Protein AF-A0A923QKZ8-F1 (afdb_monomer_lite)

pLDDT: mean 84.09, std 16.38, range [42.81, 97.44]

Radius of gyration: 23.27 Å; chains: 1; bounding box: 50×67×59 Å

Sequence (165 aa):
MSDTPQAAQARRAEMTAVEFSQQMDEVTMPLLKREVAQKFDAMLNNVVRRHLGEGQAALSALASGSFVLNDLTVVLRLNEDTDAIELYADMGLPDPSADQAEIFSALLQMNLHNTHPGIVFGRNEASKRLVAFLKGHIFMMDDEGDFCLACLNKLTGTVHRIRNW

Secondary structure (DSSP, 8-state):
----THHHHHTTS---HHHHHHHIIIIIHHHHHHHHHHHHHHHHHHHHHHHH-SSHHHHHHHHHSEEEETTEEEEEEEETTTTEEEEEEEEEPPPSSTTHHHHHHHHHHHHHTTSSTT-EEEE-TTT--EEEEEEEEGGGS-TT-HHHHHHHHHHHHHHHHHHT-

Structure (mmCIF, N/CA/C/O backbone):
data_AF-A0A923QKZ8-F1
#
_entry.id   AF-A0A923QKZ8-F1
#
loop_
_atom_site.group_PDB
_atom_site.id
_atom_site.type_symbol
_atom_site.label_atom_id
_atom_site.label_alt_id
_atom_site.label_comp_id
_atom_site.label_asym_id
_atom_site.label_entity_id
_atom_site.label_seq_id
_atom_site.pdbx_PDB_ins_code
_atom_site.Cartn_x
_atom_site.Cartn_y
_atom_site.Cartn_z
_atom_site.occupancy
_atom_site.B_iso_or_equiv
_atom_site.auth_seq_id
_atom_site.auth_comp_id
_atom_site.auth_asym_id
_atom_site.auth_atom_id
_atom_site.pdbx_PDB_model_num
ATOM 1 N N . MET A 1 1 ? -28.240 51.456 41.133 1.00 45.50 1 MET A N 1
ATOM 2 C CA . MET A 1 1 ? -27.533 51.642 39.853 1.00 45.50 1 MET A CA 1
ATOM 3 C C . MET A 1 1 ? -27.327 50.262 39.279 1.00 45.50 1 MET A C 1
ATOM 5 O O . MET A 1 1 ? -26.641 49.451 39.876 1.00 45.50 1 MET A O 1
ATOM 9 N N . SER A 1 2 ? -28.119 49.973 38.261 1.00 45.22 2 SER A N 1
ATOM 10 C CA . SER A 1 2 ? -28.323 48.681 37.621 1.00 45.22 2 SER A CA 1
ATOM 11 C C . SER A 1 2 ? -27.212 48.411 36.612 1.00 45.22 2 SER A C 1
ATOM 13 O O . SER A 1 2 ? -27.087 49.163 35.647 1.00 45.22 2 SER A O 1
ATOM 15 N N . ASP A 1 3 ? -26.444 47.345 36.833 1.00 45.03 3 ASP A N 1
ATOM 16 C CA . ASP A 1 3 ? -25.542 46.781 35.830 1.00 45.03 3 ASP A CA 1
ATOM 17 C C . ASP A 1 3 ? -26.373 46.182 34.692 1.00 45.03 3 ASP A C 1
ATOM 19 O O . ASP A 1 3 ? -27.15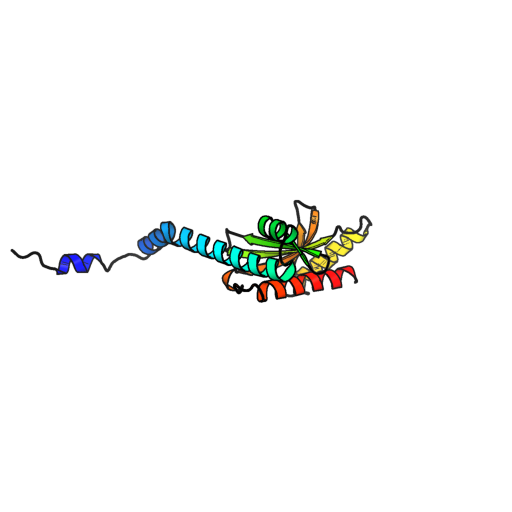1 45.242 34.866 1.00 45.03 3 ASP A O 1
ATOM 23 N N . THR A 1 4 ? -26.262 46.793 33.518 1.00 46.28 4 THR A N 1
ATOM 24 C CA . THR A 1 4 ? -27.018 46.433 32.321 1.00 46.28 4 THR A CA 1
ATOM 25 C C . THR A 1 4 ? -26.528 45.079 31.768 1.00 46.28 4 THR A C 1
ATOM 27 O O . THR A 1 4 ? -25.325 44.927 31.542 1.00 46.28 4 THR A O 1
ATOM 30 N N . PRO A 1 5 ? -27.417 44.122 31.419 1.00 50.69 5 PRO A N 1
ATOM 31 C CA . PRO A 1 5 ? -27.061 42.830 30.797 1.00 50.69 5 PRO A CA 1
ATOM 32 C C . PRO A 1 5 ? -26.306 42.931 29.455 1.00 50.69 5 PRO A C 1
ATOM 34 O O . PRO A 1 5 ? -25.820 41.938 28.917 1.00 50.69 5 PRO A O 1
ATOM 37 N N . GLN A 1 6 ? -26.200 44.139 28.903 1.00 49.69 6 GLN A N 1
ATOM 38 C CA . GLN A 1 6 ? -25.657 44.433 27.582 1.00 49.69 6 GLN A CA 1
ATOM 39 C C . GLN A 1 6 ? -24.122 44.325 27.515 1.00 49.69 6 GLN A C 1
ATOM 41 O O . GLN A 1 6 ? -23.576 43.992 26.466 1.00 49.69 6 GLN A O 1
ATOM 46 N N . ALA A 1 7 ? -23.417 44.516 28.638 1.00 47.12 7 ALA A N 1
ATOM 47 C CA . ALA A 1 7 ? -21.954 44.404 28.686 1.00 47.12 7 ALA A CA 1
ATOM 48 C C . ALA A 1 7 ? -21.458 42.943 28.649 1.00 47.12 7 ALA A C 1
ATOM 50 O O . ALA A 1 7 ? -20.355 42.673 28.174 1.00 47.12 7 ALA A O 1
ATOM 51 N N . ALA A 1 8 ? -22.285 41.989 29.096 1.00 45.44 8 ALA A N 1
ATOM 52 C CA . ALA A 1 8 ? -21.968 40.560 29.053 1.00 45.44 8 ALA A CA 1
ATOM 53 C C . ALA A 1 8 ? -22.242 39.932 27.672 1.00 45.44 8 ALA A C 1
ATOM 55 O O . ALA A 1 8 ? -21.588 38.962 27.296 1.00 45.44 8 ALA A O 1
ATOM 56 N N . GLN A 1 9 ? -23.169 40.500 26.891 1.00 46.62 9 GLN A N 1
ATOM 57 C CA . GLN A 1 9 ? -23.482 40.043 25.531 1.00 46.62 9 GLN A CA 1
ATOM 58 C C . GLN A 1 9 ? -22.512 40.594 24.472 1.00 46.62 9 GLN A C 1
ATOM 60 O O . GLN A 1 9 ? -22.250 39.914 23.484 1.00 46.62 9 GLN A O 1
ATOM 65 N N . ALA A 1 10 ? -21.922 41.772 24.700 1.00 42.81 10 ALA A N 1
ATOM 66 C CA . ALA A 1 10 ? -20.990 42.404 23.762 1.00 42.81 10 ALA A CA 1
ATOM 67 C C . ALA A 1 10 ? -19.591 41.754 23.727 1.00 42.81 10 ALA A C 1
ATOM 69 O O . ALA A 1 10 ? -18.928 41.791 22.699 1.00 42.81 10 ALA A O 1
ATOM 70 N N . ARG A 1 11 ? -19.152 41.083 24.803 1.00 48.56 11 ARG A N 1
ATOM 71 C CA . ARG A 1 11 ? -17.865 40.352 24.821 1.00 48.56 11 ARG A CA 1
ATOM 72 C C . ARG A 1 11 ? -17.888 39.015 24.071 1.00 48.56 11 ARG A C 1
ATOM 74 O O . ARG A 1 11 ? -16.881 38.320 24.041 1.00 48.56 11 ARG A O 1
ATOM 81 N N . ARG A 1 12 ? -19.031 38.626 23.499 1.00 48.66 12 ARG A N 1
ATOM 82 C CA . ARG A 1 12 ? -19.233 37.316 22.858 1.00 48.66 12 ARG A CA 1
ATOM 83 C C . ARG A 1 12 ? -19.116 37.343 21.329 1.00 48.66 12 ARG A C 1
ATOM 85 O O . ARG A 1 12 ? -19.299 36.297 20.720 1.00 48.66 12 ARG A O 1
ATOM 92 N N . ALA A 1 13 ? -18.852 38.503 20.719 1.00 54.19 13 ALA A N 1
ATOM 93 C CA . ALA A 1 13 ? -19.006 38.699 19.273 1.00 54.19 13 ALA A CA 1
ATOM 94 C C . ALA A 1 13 ? -17.749 39.162 18.510 1.00 54.19 13 ALA A C 1
ATOM 96 O O . ALA A 1 13 ? -17.836 39.365 17.305 1.00 54.19 13 ALA A O 1
ATOM 97 N N . GLU A 1 14 ? -16.586 39.282 19.149 1.00 52.44 14 GLU A N 1
ATOM 98 C CA . GLU A 1 14 ? -15.339 39.643 18.456 1.00 52.44 14 GLU A CA 1
ATOM 99 C C . GLU A 1 14 ? -14.241 38.650 18.820 1.00 52.44 14 GLU A C 1
ATOM 101 O O . GLU A 1 14 ? -13.326 38.947 19.575 1.00 52.44 14 GLU A O 1
ATOM 106 N N . MET A 1 15 ? -14.375 37.432 18.302 1.00 54.81 15 MET A N 1
ATOM 107 C CA . MET A 1 15 ? -13.235 36.536 18.173 1.00 54.81 15 MET A CA 1
ATOM 108 C C . MET A 1 15 ? -12.604 36.849 16.821 1.00 54.81 15 MET A C 1
ATOM 110 O O . MET A 1 15 ? -13.230 36.667 15.773 1.00 54.81 15 MET A O 1
ATOM 114 N N . THR A 1 16 ? -11.402 37.408 16.838 1.00 63.19 16 THR A N 1
ATOM 115 C CA . THR A 1 16 ? -10.682 37.737 15.606 1.00 63.19 16 THR A CA 1
ATOM 116 C C . THR A 1 16 ? -10.273 36.452 14.878 1.00 63.19 16 THR A C 1
ATOM 118 O O . THR A 1 16 ? -10.088 35.404 15.495 1.00 63.19 16 THR A O 1
ATOM 121 N N . ALA A 1 17 ? -10.102 36.498 13.552 1.00 58.09 17 ALA A N 1
ATOM 122 C CA . ALA A 1 17 ? -9.674 35.329 12.767 1.00 58.09 17 ALA A CA 1
ATOM 123 C C . ALA A 1 17 ? -8.341 34.721 13.261 1.00 58.09 17 ALA A C 1
ATOM 125 O O . ALA A 1 17 ? -8.094 33.533 13.075 1.00 58.09 17 ALA A O 1
ATOM 126 N N . VAL A 1 18 ? -7.508 35.529 13.927 1.00 56.91 18 VAL A N 1
ATOM 127 C CA . VAL A 1 18 ? -6.246 35.110 14.551 1.00 56.91 18 VAL A CA 1
ATOM 128 C C . VAL A 1 18 ? -6.498 34.296 15.824 1.00 56.91 18 VAL A C 1
ATOM 130 O O . VAL A 1 18 ? -5.887 33.248 15.995 1.00 56.91 18 VAL A O 1
ATOM 133 N N . GLU A 1 19 ? -7.435 34.714 16.676 1.00 58.09 19 GLU A N 1
ATOM 134 C CA . GLU A 1 19 ? -7.829 33.964 17.879 1.00 58.09 19 GLU A CA 1
ATOM 135 C C . GLU A 1 19 ? -8.579 32.673 17.524 1.00 58.09 19 GLU A C 1
ATOM 137 O O . GLU A 1 19 ? -8.368 31.646 18.165 1.00 58.09 19 GLU A O 1
ATOM 142 N N . PHE A 1 20 ? -9.391 32.692 16.460 1.00 55.72 20 PHE A N 1
ATOM 143 C CA . PHE A 1 20 ? -10.038 31.487 15.934 1.00 55.72 20 PHE A CA 1
ATOM 144 C C . PHE A 1 20 ? -9.017 30.480 15.386 1.00 55.72 20 PHE A C 1
ATOM 146 O O . PHE A 1 20 ? -9.120 29.291 15.676 1.00 55.72 20 PHE A O 1
ATOM 153 N N . SER A 1 21 ? -7.997 30.951 14.657 1.00 56.47 21 SER A N 1
ATOM 154 C CA . SER A 1 21 ? -6.882 30.109 14.199 1.00 56.47 21 SER A CA 1
ATOM 155 C C . SER A 1 21 ? -6.106 29.519 15.381 1.00 56.47 21 SER A C 1
ATOM 157 O O . SER A 1 21 ? -5.892 28.315 15.425 1.00 56.47 21 SER A O 1
ATOM 159 N N . GLN A 1 22 ? -5.768 30.332 16.388 1.00 57.59 22 GLN A N 1
ATOM 160 C CA . GLN A 1 22 ? -5.010 29.884 17.564 1.00 57.59 22 GLN A CA 1
ATOM 161 C C . GLN A 1 22 ? -5.788 28.894 18.451 1.00 57.59 22 GLN A C 1
ATOM 163 O O . GLN A 1 22 ? -5.203 27.944 18.965 1.00 57.59 22 GLN A O 1
ATOM 168 N N . GLN A 1 23 ? -7.109 29.055 18.603 1.00 54.28 23 GLN A N 1
ATOM 169 C CA . GLN A 1 23 ? -7.948 28.082 19.318 1.00 54.28 23 GLN A CA 1
ATOM 170 C C . GLN A 1 23 ? -8.211 26.799 18.518 1.00 54.28 23 GLN A C 1
ATOM 172 O O . GLN A 1 23 ? -8.357 25.726 19.114 1.00 54.28 23 GLN A O 1
ATOM 177 N N . MET A 1 24 ? -8.258 26.873 17.183 1.00 55.69 24 MET A N 1
ATOM 178 C CA . MET A 1 24 ? -8.273 25.670 16.347 1.00 55.69 24 MET A CA 1
ATOM 179 C C . MET A 1 24 ? -6.956 24.888 16.468 1.00 55.69 24 MET A C 1
ATOM 181 O O . MET A 1 24 ? -6.987 23.657 16.529 1.00 55.69 24 MET A O 1
ATOM 185 N N . ASP A 1 25 ? -5.824 25.579 16.596 1.00 59.06 25 ASP A N 1
ATOM 186 C CA . ASP A 1 25 ? -4.500 24.953 16.596 1.00 59.06 25 ASP A CA 1
ATOM 187 C C . ASP A 1 25 ? -4.198 24.114 17.855 1.00 59.06 25 ASP A C 1
ATOM 189 O O . ASP A 1 25 ? -3.581 23.057 17.737 1.00 59.06 25 ASP A O 1
ATOM 193 N N . GLU A 1 26 ? -4.665 24.498 19.052 1.00 59.72 26 GLU A N 1
ATOM 194 C CA . GLU A 1 26 ? -4.289 23.781 20.291 1.00 59.72 26 GLU A CA 1
ATOM 195 C C . GLU A 1 26 ? -5.201 22.599 20.665 1.00 59.72 26 GLU A C 1
ATOM 197 O O . GLU A 1 26 ? -4.741 21.636 21.278 1.00 59.72 26 GLU A O 1
ATOM 202 N N . VAL A 1 27 ? -6.489 22.637 20.303 1.00 61.62 27 VAL A N 1
ATOM 203 C CA . VAL A 1 27 ? -7.470 21.603 20.709 1.00 61.62 27 VAL A CA 1
ATOM 204 C C . VAL A 1 27 ? -8.077 20.872 19.514 1.00 61.62 27 VAL A C 1
ATOM 206 O O . VAL A 1 27 ? -8.317 19.666 19.588 1.00 61.62 27 VAL A O 1
ATOM 209 N N . THR A 1 28 ? -8.293 21.560 18.392 1.00 68.94 28 THR A N 1
ATOM 210 C CA . THR A 1 28 ? -8.978 20.964 17.231 1.00 68.94 28 THR A CA 1
ATOM 211 C C . THR A 1 28 ? -8.033 20.082 16.420 1.00 68.94 28 THR A C 1
ATOM 213 O O . THR A 1 28 ? -8.435 19.006 15.982 1.00 68.94 28 THR A O 1
ATOM 216 N N . MET A 1 29 ? -6.762 20.470 16.281 1.00 71.75 29 MET A N 1
ATOM 217 C CA . MET A 1 29 ? -5.758 19.659 15.582 1.00 71.75 29 MET A CA 1
ATOM 218 C C . MET A 1 29 ? -5.511 18.286 16.237 1.00 71.75 29 MET A C 1
ATOM 220 O O . MET A 1 29 ? -5.573 17.281 15.524 1.00 71.75 29 MET A O 1
ATOM 224 N N . PRO A 1 30 ? -5.323 18.168 17.569 1.00 76.50 30 PRO A N 1
ATOM 225 C CA . PRO A 1 30 ? -5.209 16.860 18.220 1.00 76.50 30 PRO A CA 1
ATOM 226 C C . PRO A 1 30 ? -6.459 15.984 18.075 1.00 76.50 30 PRO A C 1
ATOM 228 O O . PRO A 1 30 ? -6.348 14.768 17.911 1.00 76.50 30 PRO A O 1
ATOM 231 N N . LEU A 1 31 ? -7.652 16.588 18.126 1.00 75.12 31 LEU A N 1
ATOM 232 C CA . LEU A 1 31 ? -8.916 15.872 17.939 1.00 75.12 31 LEU A CA 1
ATOM 233 C C . LEU A 1 31 ? -9.047 15.329 16.513 1.00 75.12 31 LEU A C 1
ATOM 235 O O . LEU A 1 31 ? -9.337 14.148 16.343 1.00 75.12 31 LEU A O 1
ATOM 239 N N . LEU A 1 32 ? -8.740 16.148 15.507 1.00 82.19 32 LEU A N 1
ATOM 240 C CA . LEU A 1 32 ? -8.781 15.740 14.106 1.00 82.19 32 LEU A CA 1
ATOM 241 C C . LEU A 1 32 ? -7.783 14.609 13.814 1.00 82.19 32 LEU A C 1
ATOM 243 O O . LEU A 1 32 ? -8.134 13.627 13.165 1.00 82.19 32 LEU A O 1
ATOM 247 N N . LYS A 1 33 ? -6.555 14.693 14.341 1.00 87.38 33 LYS A N 1
ATOM 248 C CA . LYS A 1 33 ? -5.556 13.621 14.182 1.00 87.38 33 LYS A CA 1
ATOM 249 C C . LYS A 1 33 ? -6.011 12.311 14.817 1.00 87.38 33 LYS A C 1
ATOM 251 O O . LYS A 1 33 ? -5.798 11.241 14.249 1.00 87.38 33 LYS A O 1
ATOM 256 N N . ARG A 1 34 ? -6.697 12.386 15.961 1.00 88.00 34 ARG A N 1
ATOM 257 C CA . ARG A 1 34 ? -7.296 11.211 16.599 1.00 88.00 34 ARG A CA 1
ATOM 258 C C . ARG A 1 34 ? -8.401 10.596 15.740 1.00 88.00 34 ARG A C 1
ATOM 260 O O . ARG A 1 34 ? -8.440 9.376 15.622 1.00 88.00 34 ARG A O 1
ATOM 267 N N . GLU A 1 35 ? -9.266 11.407 15.138 1.00 90.19 35 GLU A N 1
ATOM 268 C CA . GLU A 1 35 ? -10.314 10.925 14.227 1.00 90.19 35 GLU A CA 1
ATOM 269 C C . GLU A 1 35 ? -9.720 10.256 12.981 1.00 90.19 35 GLU A C 1
ATOM 271 O O . GLU A 1 35 ? -10.166 9.180 12.584 1.00 90.19 35 GLU A O 1
ATOM 276 N N . VAL A 1 36 ? -8.669 10.844 12.403 1.00 92.62 36 VAL A N 1
ATOM 277 C CA . VAL A 1 36 ? -7.945 10.273 11.259 1.00 92.62 36 VAL A CA 1
ATOM 278 C C . VAL A 1 36 ? -7.341 8.909 11.605 1.00 92.62 36 VAL A C 1
ATOM 280 O O . VAL A 1 36 ? -7.539 7.949 10.857 1.00 92.62 36 VAL A O 1
ATOM 283 N N . ALA A 1 37 ? -6.660 8.799 12.749 1.00 93.12 37 ALA A N 1
ATOM 284 C CA . ALA A 1 37 ? -6.094 7.535 13.214 1.00 93.12 37 ALA A CA 1
ATOM 285 C C . ALA A 1 37 ? -7.183 6.480 13.467 1.00 93.12 37 ALA A C 1
ATOM 287 O O . ALA A 1 37 ? -7.075 5.357 12.986 1.00 93.12 37 ALA A O 1
ATOM 288 N N . GLN A 1 38 ? -8.280 6.853 14.134 1.00 94.31 38 GLN A N 1
ATOM 289 C CA . GLN A 1 38 ? -9.407 5.949 14.391 1.00 94.31 38 GLN A CA 1
ATOM 290 C C . GLN A 1 38 ? -10.056 5.444 13.103 1.00 94.31 38 GLN A C 1
ATOM 292 O O . GLN A 1 38 ? -10.384 4.262 12.997 1.00 94.31 38 GLN A O 1
ATOM 297 N N . LYS A 1 39 ? -10.223 6.326 12.115 1.00 94.69 39 LYS A N 1
ATOM 298 C CA . LYS A 1 39 ? -10.754 5.960 10.803 1.00 94.69 39 LYS A CA 1
ATOM 299 C C . LYS A 1 39 ? -9.820 4.996 10.075 1.00 94.69 39 LYS A C 1
ATOM 301 O O . LYS A 1 39 ? -10.285 4.008 9.510 1.00 94.69 39 LYS A O 1
ATOM 306 N N . PHE A 1 40 ? -8.511 5.252 10.113 1.00 96.44 40 PHE A N 1
ATOM 307 C CA . PHE A 1 40 ? -7.522 4.342 9.541 1.00 96.44 40 PHE A CA 1
ATOM 308 C C . PHE A 1 40 ? -7.548 2.973 10.227 1.00 96.44 40 PHE A C 1
ATOM 310 O O . PHE A 1 40 ? -7.602 1.963 9.531 1.00 96.44 40 PHE A O 1
ATOM 317 N N . ASP A 1 41 ? -7.574 2.931 11.559 1.00 95.94 41 ASP A N 1
ATOM 318 C CA . ASP A 1 41 ? -7.604 1.685 12.329 1.00 95.94 41 ASP A CA 1
ATOM 319 C C . ASP A 1 41 ? -8.864 0.864 12.034 1.00 95.94 41 ASP A C 1
ATOM 321 O O . ASP A 1 41 ? -8.778 -0.351 11.845 1.00 95.94 41 ASP A O 1
ATOM 325 N N . ALA A 1 42 ? -10.029 1.516 11.954 1.00 95.69 42 ALA A N 1
ATOM 326 C CA . ALA A 1 42 ? -11.291 0.866 11.608 1.00 95.69 42 ALA A CA 1
ATOM 327 C C . ALA A 1 42 ? -11.247 0.271 10.193 1.00 95.69 42 ALA A C 1
ATOM 329 O O . ALA A 1 42 ? -11.519 -0.918 10.008 1.00 95.69 42 ALA A O 1
ATOM 330 N N . MET A 1 43 ? -10.817 1.067 9.211 1.00 97.12 43 MET A N 1
ATOM 331 C CA . MET A 1 43 ? -10.667 0.620 7.828 1.00 97.12 43 MET A CA 1
ATOM 332 C C . MET A 1 43 ? -9.657 -0.532 7.720 1.00 97.12 43 MET A C 1
ATOM 334 O O . MET A 1 43 ? -9.955 -1.558 7.110 1.00 97.12 43 MET A O 1
ATOM 338 N N . LEU A 1 44 ? -8.475 -0.406 8.331 1.00 97.44 44 LEU A N 1
ATOM 339 C CA . LEU A 1 44 ? -7.453 -1.455 8.333 1.00 97.44 44 LEU A CA 1
ATOM 340 C C . LEU A 1 44 ? -7.995 -2.741 8.963 1.00 97.44 44 LEU A C 1
ATOM 342 O O . LEU A 1 44 ? -7.757 -3.826 8.428 1.00 97.44 44 LEU A O 1
ATOM 346 N N . ASN A 1 45 ? -8.751 -2.627 10.059 1.00 97.00 45 ASN A N 1
ATOM 347 C CA . ASN A 1 45 ? -9.397 -3.767 10.694 1.00 97.00 45 ASN A CA 1
ATOM 348 C C . ASN A 1 45 ? -10.314 -4.505 9.723 1.00 97.00 45 ASN A C 1
ATOM 350 O O . ASN A 1 45 ? -10.146 -5.708 9.526 1.00 97.00 45 ASN A O 1
ATOM 354 N N . ASN A 1 46 ? -11.213 -3.778 9.067 1.00 96.62 46 ASN A N 1
ATOM 355 C CA . ASN A 1 46 ? -12.182 -4.356 8.146 1.00 96.62 46 ASN A CA 1
ATOM 356 C C . ASN A 1 46 ? -11.508 -4.991 6.922 1.00 96.62 46 ASN A C 1
ATOM 358 O O . ASN A 1 46 ? -11.808 -6.138 6.585 1.00 96.62 46 ASN A O 1
ATOM 362 N N . VAL A 1 47 ? -10.521 -4.316 6.323 1.00 97.00 47 VAL A N 1
ATOM 363 C CA . VAL A 1 47 ? -9.715 -4.855 5.213 1.00 97.00 47 VAL A CA 1
ATOM 364 C C . VAL A 1 47 ? -9.041 -6.170 5.611 1.00 97.00 47 VAL A C 1
ATOM 366 O O . VAL A 1 47 ? -9.173 -7.181 4.916 1.00 97.00 47 VAL A O 1
ATOM 369 N N . VAL A 1 48 ? -8.334 -6.176 6.745 1.00 97.44 48 VAL A N 1
ATOM 370 C CA . VAL A 1 48 ? -7.582 -7.345 7.216 1.00 97.44 48 VAL A CA 1
ATOM 371 C C . VAL A 1 48 ? -8.516 -8.494 7.572 1.00 97.44 48 VAL A C 1
ATOM 373 O O . VAL A 1 48 ? -8.270 -9.625 7.158 1.00 97.44 48 VAL A O 1
ATOM 376 N N . ARG A 1 49 ? -9.599 -8.231 8.310 1.00 95.62 49 ARG A N 1
ATOM 377 C CA . ARG A 1 49 ? -10.562 -9.262 8.721 1.00 95.62 49 ARG A CA 1
ATOM 378 C C . ARG A 1 49 ? -11.280 -9.876 7.532 1.00 95.62 49 ARG A C 1
ATOM 380 O O . ARG A 1 49 ? -11.483 -11.084 7.506 1.00 95.62 49 ARG A O 1
ATOM 387 N N . ARG A 1 50 ? -11.627 -9.074 6.528 1.00 94.81 50 ARG A N 1
ATOM 388 C CA . ARG A 1 50 ? -12.295 -9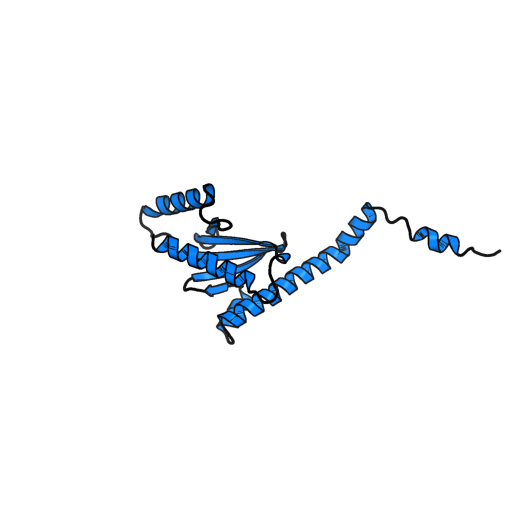.565 5.322 1.00 94.81 50 ARG A CA 1
ATOM 389 C C . ARG A 1 50 ? -11.389 -10.440 4.464 1.00 94.81 50 ARG A C 1
ATOM 391 O O . ARG A 1 50 ? -11.869 -11.402 3.874 1.00 94.81 50 ARG A O 1
ATOM 398 N N . HIS A 1 51 ? -10.099 -10.114 4.399 1.00 94.75 51 HIS A N 1
ATOM 399 C CA . HIS A 1 51 ? -9.137 -10.844 3.572 1.00 94.75 51 HIS A CA 1
ATOM 400 C C . HIS A 1 51 ? -8.527 -12.065 4.274 1.00 94.75 51 HIS A C 1
ATOM 402 O O . HIS A 1 51 ? -8.408 -13.130 3.677 1.00 94.75 51 HIS A O 1
ATOM 408 N N . LEU A 1 52 ? -8.145 -11.926 5.545 1.00 95.50 52 LEU A N 1
ATOM 409 C CA . LEU A 1 52 ? -7.436 -12.963 6.304 1.00 95.50 52 LEU A CA 1
ATOM 410 C C . LEU A 1 52 ? -8.322 -13.719 7.302 1.00 95.50 52 LEU A C 1
ATOM 412 O O . LEU A 1 52 ? -7.899 -14.753 7.817 1.00 95.50 52 LEU A O 1
ATOM 416 N N . GLY A 1 53 ? -9.522 -13.221 7.606 1.00 94.69 53 GLY A N 1
ATOM 417 C CA . GLY A 1 53 ? -10.382 -13.783 8.643 1.00 94.69 53 GLY A CA 1
ATOM 418 C C . GLY A 1 53 ? -9.851 -13.516 10.053 1.00 94.69 53 GLY A C 1
ATOM 419 O O . GLY A 1 53 ? -9.480 -12.394 10.411 1.00 94.69 53 GLY A O 1
ATOM 420 N N . GLU A 1 54 ? -9.842 -14.556 10.884 1.00 93.94 54 GLU A N 1
ATOM 421 C CA . GLU A 1 54 ? -9.335 -14.503 12.256 1.00 93.94 54 GLU A CA 1
ATOM 422 C C . GLU A 1 54 ? -8.006 -15.253 12.417 1.00 93.94 54 GLU A C 1
ATOM 424 O O . GLU A 1 54 ? -7.636 -16.099 11.606 1.00 93.94 54 GLU A O 1
ATOM 429 N N . GLY A 1 55 ? -7.295 -14.963 13.509 1.00 95.69 55 GLY A N 1
ATOM 430 C CA . GLY A 1 55 ? -6.089 -15.687 13.908 1.00 95.69 55 GLY A CA 1
ATOM 431 C C . GLY A 1 55 ? -4.798 -14.890 13.741 1.00 95.69 55 GLY A C 1
ATOM 432 O O . GLY A 1 55 ? -4.798 -13.669 13.577 1.00 95.69 55 GLY A O 1
ATOM 433 N N . GLN A 1 56 ? -3.670 -15.597 13.825 1.00 96.12 56 GLN A N 1
ATOM 434 C CA . GLN A 1 56 ? -2.358 -14.968 13.978 1.00 96.12 56 GLN A CA 1
ATOM 435 C C . GLN A 1 56 ? -1.956 -14.102 12.779 1.00 96.12 56 GLN A C 1
ATOM 437 O O . GLN A 1 56 ? -1.377 -13.038 12.973 1.00 96.12 56 GLN A O 1
ATOM 442 N N . ALA A 1 57 ? -2.296 -14.518 11.555 1.00 95.19 57 ALA A N 1
ATOM 443 C CA . ALA A 1 57 ? -2.007 -13.741 10.351 1.00 95.19 57 ALA A CA 1
ATOM 444 C C . ALA A 1 57 ? -2.724 -12.380 10.369 1.00 95.19 57 ALA A C 1
ATOM 446 O O . ALA A 1 57 ? -2.098 -11.358 10.098 1.00 95.19 57 ALA A O 1
ATOM 447 N N . ALA A 1 58 ? -4.001 -12.355 10.768 1.00 96.94 58 ALA A N 1
ATOM 448 C CA . ALA A 1 58 ? -4.757 -11.119 10.933 1.00 96.94 58 ALA A CA 1
ATOM 449 C C . ALA A 1 58 ? -4.155 -10.236 12.037 1.00 96.94 58 ALA A C 1
ATOM 451 O O . ALA A 1 58 ? -3.952 -9.048 11.823 1.00 96.94 58 ALA A O 1
ATOM 452 N N . LEU A 1 59 ? -3.786 -10.806 13.190 1.00 97.31 59 LEU A N 1
ATOM 453 C CA . LEU A 1 59 ? -3.151 -10.049 14.278 1.00 97.31 59 LEU A CA 1
ATOM 454 C C . LEU A 1 59 ? -1.819 -9.417 13.851 1.00 97.31 59 LEU A C 1
ATOM 456 O O . LEU A 1 59 ? -1.576 -8.241 14.116 1.00 97.31 59 LEU A O 1
ATOM 460 N N . SER A 1 60 ? -0.971 -10.176 13.155 1.00 97.00 60 SER A N 1
ATOM 461 C CA . SER A 1 60 ? 0.288 -9.667 12.608 1.00 97.00 60 SER A CA 1
ATOM 462 C C . SER A 1 60 ? 0.061 -8.578 11.556 1.00 97.00 60 SER A C 1
ATOM 464 O O . SER A 1 60 ? 0.805 -7.595 11.532 1.00 97.00 60 SER A O 1
ATOM 466 N N . ALA A 1 61 ? -0.974 -8.710 10.725 1.00 97.06 61 ALA A N 1
ATOM 467 C CA . ALA A 1 61 ? -1.326 -7.708 9.727 1.00 97.06 61 ALA A CA 1
ATOM 468 C C . ALA A 1 61 ? -1.839 -6.408 10.357 1.00 97.06 61 ALA A C 1
ATOM 470 O O . ALA A 1 61 ? -1.401 -5.336 9.957 1.00 97.06 61 ALA A O 1
ATOM 471 N N . LEU A 1 62 ? -2.686 -6.486 11.388 1.00 97.38 62 LEU A N 1
ATOM 472 C CA . LEU A 1 62 ? -3.148 -5.306 12.131 1.00 97.38 62 LEU A CA 1
ATOM 473 C C . LEU A 1 62 ? -1.994 -4.578 12.827 1.00 97.38 62 LEU A C 1
ATOM 475 O O . LEU A 1 62 ? -1.969 -3.355 12.851 1.00 97.38 62 LEU A O 1
ATOM 479 N N . ALA A 1 63 ? -1.023 -5.321 13.363 1.00 96.12 63 ALA A N 1
ATOM 480 C CA . ALA A 1 63 ? 0.122 -4.732 14.053 1.00 96.12 63 ALA A CA 1
ATOM 481 C C . ALA A 1 63 ? 1.137 -4.071 13.104 1.00 96.12 63 ALA A C 1
ATOM 483 O O . ALA A 1 63 ? 1.843 -3.151 13.507 1.00 96.12 63 ALA A O 1
ATOM 484 N N . SER A 1 64 ? 1.255 -4.561 11.868 1.00 94.88 64 SER A N 1
ATOM 485 C CA . SER A 1 64 ? 2.288 -4.116 10.918 1.00 94.88 64 SER A CA 1
ATOM 486 C C . SER A 1 64 ? 1.757 -3.309 9.733 1.00 94.88 64 SER A C 1
ATOM 488 O O . SER A 1 64 ? 2.552 -2.733 8.993 1.00 94.88 64 SER A O 1
ATOM 490 N N . GLY A 1 65 ? 0.443 -3.317 9.502 1.00 96.31 65 GLY A N 1
ATOM 491 C CA . GLY A 1 65 ? -0.174 -2.842 8.264 1.00 96.31 65 GLY A CA 1
ATOM 492 C C . GLY A 1 65 ? 0.150 -3.708 7.040 1.00 96.31 65 GLY A C 1
ATOM 493 O O . GLY A 1 65 ? -0.158 -3.306 5.921 1.00 96.31 65 GLY A O 1
ATOM 494 N N . SER A 1 66 ? 0.789 -4.871 7.214 1.00 96.31 66 SER A N 1
ATOM 495 C CA . SER A 1 66 ? 1.335 -5.686 6.124 1.00 96.31 66 SER A CA 1
ATOM 496 C C . SER A 1 66 ? 0.692 -7.067 6.044 1.00 96.31 66 SER A C 1
ATOM 498 O O . SER A 1 66 ? 0.554 -7.759 7.052 1.00 96.31 66 SER A O 1
ATOM 500 N N . PHE A 1 67 ? 0.325 -7.500 4.840 1.00 97.19 67 PHE A N 1
ATOM 501 C CA . PHE A 1 67 ? -0.197 -8.844 4.588 1.00 97.19 67 PHE A CA 1
ATOM 502 C C . PHE A 1 67 ? 0.006 -9.277 3.135 1.00 97.19 67 PHE A C 1
ATOM 504 O O . PHE A 1 67 ? 0.424 -8.491 2.293 1.00 97.19 67 PHE A O 1
ATOM 511 N N . VAL A 1 68 ? -0.280 -10.544 2.830 1.00 96.12 68 VAL A N 1
ATOM 512 C CA . VAL A 1 68 ? -0.211 -11.066 1.459 1.00 96.12 68 VAL A CA 1
ATOM 513 C C . VAL A 1 68 ? -1.574 -10.944 0.788 1.00 96.12 68 VAL A C 1
ATOM 515 O O . VAL A 1 68 ? -2.553 -11.496 1.285 1.00 96.12 68 VAL A O 1
ATOM 518 N N . LEU A 1 69 ? -1.631 -10.270 -0.359 1.00 95.81 69 LEU A N 1
ATOM 519 C CA . LEU A 1 69 ? -2.798 -10.165 -1.234 1.00 95.81 69 LEU A CA 1
ATOM 520 C C . LEU A 1 69 ? -2.381 -10.508 -2.665 1.00 95.81 69 LEU A C 1
ATOM 522 O O . LEU A 1 69 ? -1.436 -9.920 -3.185 1.00 95.81 69 LEU A O 1
ATOM 526 N N . ASN A 1 70 ? -3.103 -11.428 -3.312 1.00 93.94 70 ASN A N 1
ATOM 527 C CA . ASN A 1 70 ? -2.796 -11.897 -4.668 1.00 93.94 70 ASN A CA 1
ATOM 528 C C . ASN A 1 70 ? -1.314 -12.301 -4.809 1.00 93.94 70 ASN A C 1
ATOM 530 O O . ASN A 1 70 ? -0.639 -11.827 -5.713 1.00 93.94 70 ASN A O 1
ATOM 534 N N . ASP A 1 71 ? -0.779 -13.095 -3.876 1.00 92.81 71 ASP A N 1
ATOM 535 C CA . ASP A 1 71 ? 0.630 -13.539 -3.844 1.00 92.81 71 ASP A CA 1
ATOM 536 C C . ASP A 1 71 ? 1.686 -12.418 -3.749 1.00 92.81 71 ASP A C 1
ATOM 538 O O . ASP A 1 71 ? 2.881 -12.646 -3.956 1.00 92.81 71 ASP A O 1
ATOM 542 N N . LEU A 1 72 ? 1.269 -11.195 -3.413 1.00 94.62 72 LEU A N 1
ATOM 543 C CA . LEU A 1 72 ? 2.145 -10.048 -3.199 1.00 94.62 72 LEU A CA 1
ATOM 544 C C . LEU A 1 72 ? 2.043 -9.572 -1.758 1.00 94.62 72 LEU A C 1
ATOM 546 O O . LEU A 1 72 ? 0.949 -9.433 -1.215 1.00 94.62 72 LEU A O 1
ATOM 550 N N . THR A 1 73 ? 3.182 -9.257 -1.149 1.00 95.25 73 THR A N 1
ATOM 551 C CA . THR A 1 73 ? 3.187 -8.518 0.114 1.00 95.25 73 THR A CA 1
ATOM 552 C C . THR A 1 73 ? 2.706 -7.097 -0.156 1.00 95.25 73 THR A C 1
ATOM 554 O O . THR A 1 73 ? 3.320 -6.369 -0.941 1.00 95.25 73 THR A O 1
ATOM 557 N N . VAL A 1 74 ? 1.618 -6.703 0.496 1.00 97.06 74 VAL A N 1
ATOM 558 C CA . VAL A 1 74 ? 1.092 -5.341 0.485 1.00 97.06 74 VAL A CA 1
ATOM 559 C C . VAL A 1 74 ? 1.273 -4.693 1.845 1.00 97.06 74 VAL A C 1
ATOM 561 O O . VAL A 1 74 ? 1.250 -5.374 2.867 1.00 97.06 74 VAL A O 1
ATOM 564 N N . VAL A 1 75 ? 1.453 -3.376 1.853 1.00 96.25 75 VAL A N 1
ATOM 565 C CA . VAL A 1 75 ? 1.559 -2.579 3.077 1.00 96.25 75 VAL A CA 1
ATOM 566 C C . VAL A 1 75 ? 0.599 -1.408 2.986 1.00 96.25 75 VAL A C 1
ATOM 568 O O . VAL A 1 75 ? 0.584 -0.695 1.983 1.00 96.25 75 VAL A O 1
ATOM 571 N N . LEU A 1 76 ? -0.184 -1.213 4.038 1.00 97.00 76 LEU A N 1
ATOM 572 C CA . LEU A 1 76 ? -1.060 -0.073 4.246 1.00 97.00 76 LEU A CA 1
ATOM 573 C C . LEU A 1 76 ? -0.477 0.751 5.386 1.00 97.00 76 LEU A C 1
ATOM 575 O O . LEU A 1 76 ? -0.187 0.219 6.457 1.00 97.00 76 LEU A O 1
ATOM 579 N N . ARG A 1 77 ? -0.319 2.052 5.170 1.00 95.44 77 ARG A N 1
ATOM 580 C CA . ARG A 1 77 ? 0.219 2.958 6.181 1.00 95.44 77 ARG A CA 1
ATOM 581 C C . ARG A 1 77 ? -0.522 4.282 6.166 1.00 95.44 77 ARG A C 1
ATOM 583 O O . ARG A 1 77 ? -0.774 4.829 5.098 1.00 95.44 77 ARG A O 1
ATOM 590 N N . LEU A 1 78 ? -0.802 4.818 7.347 1.00 96.06 78 LEU A N 1
ATOM 591 C CA . LEU A 1 78 ? -1.194 6.210 7.511 1.00 96.06 78 LEU A CA 1
ATOM 592 C C . LEU A 1 78 ? 0.055 7.096 7.590 1.00 96.06 78 LEU A C 1
ATOM 594 O O . LEU A 1 78 ? 0.969 6.851 8.380 1.00 96.06 78 LEU A O 1
ATOM 598 N N . ASN A 1 79 ? 0.087 8.132 6.766 1.00 93.25 79 ASN A N 1
ATOM 599 C CA . ASN A 1 79 ? 1.017 9.238 6.883 1.00 93.25 79 ASN A CA 1
ATOM 600 C C . ASN A 1 79 ? 0.360 10.316 7.752 1.00 93.25 79 ASN A C 1
ATOM 602 O O . ASN A 1 79 ? -0.475 11.083 7.275 1.00 93.25 79 ASN A O 1
ATOM 606 N N . GLU A 1 80 ? 0.720 10.344 9.035 1.00 89.19 80 GLU A N 1
ATOM 607 C CA . GLU A 1 80 ? 0.118 11.235 10.035 1.00 89.19 80 GLU A CA 1
ATOM 608 C C . GLU A 1 80 ? 0.373 12.719 9.755 1.00 89.19 80 GLU A C 1
ATOM 610 O O . GLU A 1 80 ? -0.396 13.558 10.212 1.00 89.19 80 GLU A O 1
ATOM 615 N N . ASP A 1 81 ? 1.395 13.067 8.971 1.00 89.06 81 ASP A N 1
ATOM 616 C CA . ASP A 1 81 ? 1.685 14.461 8.621 1.00 89.06 81 ASP A CA 1
ATOM 617 C C . ASP A 1 81 ? 0.727 14.989 7.544 1.00 89.06 81 ASP A C 1
ATOM 619 O O . ASP A 1 81 ? 0.401 16.174 7.515 1.00 89.06 81 ASP A O 1
ATOM 623 N N . THR A 1 82 ? 0.261 14.106 6.657 1.00 91.19 82 THR A N 1
ATOM 624 C CA . THR A 1 82 ? -0.514 14.474 5.457 1.00 91.19 82 THR A CA 1
ATOM 625 C C . THR A 1 82 ? -1.919 13.883 5.413 1.00 91.19 82 THR A C 1
ATOM 627 O O . THR A 1 82 ? -2.637 14.101 4.439 1.00 91.19 82 THR A O 1
ATOM 630 N N . ASP A 1 83 ? -2.296 13.107 6.431 1.00 93.69 83 ASP A N 1
ATOM 631 C CA . ASP A 1 83 ? -3.563 12.372 6.520 1.00 93.69 83 ASP A CA 1
ATOM 632 C C . ASP A 1 83 ? -3.814 11.456 5.302 1.00 93.69 83 ASP A C 1
ATOM 634 O O . ASP A 1 83 ? -4.948 11.119 4.942 1.00 93.69 83 ASP A O 1
ATOM 638 N N . ALA A 1 84 ? -2.730 11.043 4.640 1.00 94.88 84 ALA A N 1
ATOM 639 C CA . ALA A 1 84 ? -2.764 10.182 3.472 1.00 94.88 84 ALA A CA 1
ATOM 640 C C . ALA A 1 84 ? -2.608 8.716 3.875 1.00 94.88 84 ALA A C 1
ATOM 642 O O . ALA A 1 84 ? -1.741 8.367 4.673 1.00 94.88 84 ALA A O 1
ATOM 643 N N . ILE A 1 85 ? -3.400 7.841 3.262 1.00 95.88 85 ILE A N 1
ATOM 644 C CA . ILE A 1 85 ? -3.098 6.417 3.218 1.00 95.88 85 ILE A CA 1
ATOM 645 C C . ILE A 1 85 ? -2.145 6.159 2.062 1.00 95.88 85 ILE A C 1
ATOM 647 O O . ILE A 1 85 ? -2.408 6.510 0.909 1.00 95.88 85 ILE A O 1
ATOM 651 N N . GLU A 1 86 ? -1.060 5.486 2.392 1.00 95.56 86 GLU A N 1
ATOM 652 C CA . GLU A 1 86 ? -0.067 4.966 1.481 1.00 95.56 86 GLU A CA 1
ATOM 653 C C . GLU A 1 86 ? -0.264 3.455 1.340 1.00 95.56 86 GLU A C 1
ATOM 655 O O . GLU A 1 86 ? -0.253 2.712 2.324 1.00 95.56 86 GLU A O 1
ATOM 660 N N . LEU A 1 87 ? -0.457 3.006 0.103 1.00 96.94 87 LEU A N 1
ATOM 661 C CA . LEU A 1 87 ? -0.614 1.607 -0.267 1.00 96.94 87 LEU A CA 1
ATOM 662 C C . LEU A 1 87 ? 0.607 1.188 -1.077 1.00 96.94 87 LEU A C 1
ATOM 664 O O . LEU A 1 87 ? 0.897 1.774 -2.121 1.00 96.94 87 LEU A O 1
ATOM 668 N N . TYR A 1 88 ? 1.294 0.152 -0.624 1.00 96.19 88 TYR A N 1
ATOM 669 C CA . TYR A 1 88 ? 2.452 -0.413 -1.300 1.00 96.19 88 TYR A CA 1
ATOM 670 C C . TYR A 1 88 ? 2.165 -1.851 -1.705 1.00 96.19 88 TYR A C 1
ATOM 672 O O . TYR A 1 88 ? 1.535 -2.592 -0.955 1.00 96.19 88 TYR A O 1
ATOM 680 N N . ALA A 1 89 ? 2.674 -2.262 -2.860 1.00 96.50 89 ALA A N 1
ATOM 681 C CA . ALA A 1 89 ? 2.778 -3.659 -3.252 1.00 96.50 89 ALA A CA 1
ATOM 682 C C . ALA A 1 89 ? 4.230 -3.965 -3.616 1.00 96.50 89 ALA A C 1
ATOM 684 O O . ALA A 1 89 ? 4.841 -3.273 -4.436 1.00 96.50 89 ALA A O 1
ATOM 685 N N . ASP A 1 90 ? 4.779 -5.004 -3.001 1.00 93.56 90 ASP A N 1
ATOM 686 C CA . ASP A 1 90 ? 6.123 -5.485 -3.272 1.00 93.56 90 ASP A CA 1
ATOM 687 C C . ASP A 1 90 ? 6.201 -6.114 -4.667 1.00 93.56 90 ASP A C 1
ATOM 689 O O . ASP A 1 90 ? 5.570 -7.132 -4.953 1.00 93.56 90 ASP A O 1
ATOM 693 N N . MET A 1 91 ? 7.015 -5.524 -5.539 1.00 91.12 91 MET A N 1
ATOM 694 C CA . MET A 1 91 ? 7.264 -6.033 -6.886 1.00 91.12 91 MET A CA 1
ATOM 695 C C . MET A 1 91 ? 8.385 -7.065 -6.922 1.00 91.12 91 MET A C 1
ATOM 697 O O . MET A 1 91 ? 8.520 -7.749 -7.932 1.00 91.12 91 MET A O 1
ATOM 701 N N . GLY A 1 92 ? 9.076 -7.303 -5.809 1.00 83.75 92 GLY A N 1
ATOM 702 C CA . GLY A 1 92 ? 10.209 -8.215 -5.728 1.00 83.75 92 GLY A CA 1
ATOM 703 C C . GLY A 1 92 ? 11.547 -7.499 -5.893 1.00 83.75 92 GLY A C 1
ATOM 704 O O . GLY A 1 92 ? 11.629 -6.274 -6.027 1.00 83.75 92 GLY A O 1
ATOM 705 N N . LEU A 1 93 ? 12.626 -8.278 -5.854 1.00 71.38 93 LEU A N 1
ATOM 706 C CA . LEU A 1 93 ? 13.931 -7.796 -6.295 1.00 71.38 93 LEU A CA 1
ATOM 707 C C . LEU A 1 93 ? 13.963 -7.818 -7.829 1.00 71.38 93 LEU A C 1
ATOM 709 O O . LEU A 1 93 ? 13.439 -8.769 -8.411 1.00 71.38 93 LEU A O 1
ATOM 713 N N . PRO A 1 94 ? 14.573 -6.819 -8.486 1.00 65.25 94 PRO A N 1
ATOM 714 C CA . PRO A 1 94 ? 14.938 -6.983 -9.884 1.00 65.25 94 PRO A CA 1
ATOM 715 C C . PRO A 1 94 ? 15.933 -8.150 -9.997 1.00 65.25 94 PRO A C 1
ATOM 717 O O . PRO A 1 94 ? 16.778 -8.326 -9.111 1.00 65.25 94 PRO A O 1
ATOM 720 N N . ASP A 1 95 ? 15.806 -8.957 -11.051 1.00 61.19 95 ASP A N 1
ATOM 721 C CA . ASP A 1 95 ? 16.711 -10.081 -11.316 1.00 61.19 95 ASP A CA 1
ATOM 722 C C . ASP A 1 95 ? 18.172 -9.566 -11.313 1.00 61.19 95 ASP A C 1
ATOM 724 O O . ASP A 1 95 ? 18.433 -8.486 -11.850 1.00 61.19 95 ASP A O 1
ATOM 728 N N . PRO A 1 96 ? 19.138 -10.215 -10.637 1.00 57.34 96 PRO A N 1
ATOM 729 C CA . PRO A 1 96 ? 20.543 -9.783 -10.597 1.00 57.34 96 PRO A CA 1
ATOM 730 C C . PRO A 1 96 ? 21.277 -9.687 -11.952 1.00 57.34 96 PRO A C 1
ATOM 732 O O . PRO A 1 96 ? 22.458 -9.333 -11.956 1.00 57.34 96 PRO A O 1
ATOM 735 N N . SER A 1 97 ? 20.633 -9.979 -13.086 1.00 59.97 97 SER A N 1
ATOM 736 C CA . SER A 1 97 ? 21.199 -9.797 -14.428 1.00 59.97 97 SER A CA 1
ATOM 737 C C . SER A 1 97 ? 21.360 -8.312 -14.812 1.00 59.97 97 SER A C 1
ATOM 739 O O . SER A 1 97 ? 20.917 -7.399 -14.114 1.00 59.97 97 SER A O 1
ATOM 741 N N . ALA A 1 98 ? 22.001 -8.049 -15.956 1.00 54.44 98 ALA A N 1
ATOM 742 C CA . ALA A 1 98 ? 22.176 -6.705 -16.525 1.00 54.44 98 ALA A CA 1
ATOM 743 C C . ALA A 1 98 ? 20.849 -5.954 -16.806 1.00 54.44 98 ALA A C 1
ATOM 745 O O . ALA A 1 98 ? 20.867 -4.752 -17.073 1.00 54.44 98 ALA A O 1
ATOM 746 N N . ASP A 1 99 ? 19.708 -6.629 -16.658 1.00 65.00 99 ASP A N 1
ATOM 747 C CA . ASP A 1 99 ? 18.370 -6.147 -17.002 1.00 65.00 99 ASP A CA 1
ATOM 748 C C . ASP A 1 99 ? 17.769 -5.210 -15.936 1.00 65.00 99 ASP A C 1
ATOM 750 O O . ASP A 1 99 ? 16.723 -4.597 -16.156 1.00 65.00 99 ASP A O 1
ATOM 754 N N . GLN A 1 100 ? 18.433 -5.013 -14.784 1.00 73.62 100 GLN A N 1
ATOM 755 C CA . GLN A 1 100 ? 17.937 -4.086 -13.753 1.00 73.62 100 GLN A CA 1
ATOM 756 C C . GLN A 1 100 ? 17.786 -2.665 -14.293 1.00 73.62 100 GLN A C 1
ATOM 758 O O . GLN A 1 100 ? 16.778 -2.009 -14.033 1.00 73.62 100 GLN A O 1
ATOM 763 N N . ALA A 1 101 ? 18.777 -2.183 -15.048 1.00 78.56 101 ALA A N 1
ATOM 764 C CA . ALA A 1 101 ? 18.755 -0.835 -15.606 1.00 78.56 101 ALA A CA 1
ATOM 765 C C . ALA A 1 101 ? 17.595 -0.651 -16.598 1.00 78.56 101 ALA A C 1
ATOM 767 O O . ALA A 1 101 ? 16.976 0.416 -16.627 1.00 78.56 101 ALA A O 1
ATOM 768 N N . GLU A 1 102 ? 17.266 -1.694 -17.362 1.00 83.38 102 GLU A N 1
ATOM 769 C CA . GLU A 1 102 ? 16.157 -1.689 -18.316 1.00 83.38 102 GLU A CA 1
ATOM 770 C C . GLU A 1 102 ? 14.807 -1.701 -17.599 1.00 83.38 102 GLU A C 1
ATOM 772 O O . GLU A 1 102 ? 13.965 -0.851 -17.889 1.00 83.38 102 GLU A O 1
ATOM 777 N N . ILE A 1 103 ? 14.636 -2.562 -16.589 1.00 83.75 103 ILE A N 1
ATOM 778 C CA . ILE A 1 103 ? 13.427 -2.594 -15.751 1.00 83.75 103 ILE A CA 1
ATOM 779 C C . ILE A 1 103 ? 13.214 -1.234 -15.078 1.00 83.75 103 ILE A C 1
ATOM 781 O O . ILE A 1 103 ? 12.128 -0.662 -15.161 1.00 83.75 103 ILE A O 1
ATOM 785 N N . PHE A 1 104 ? 14.246 -0.665 -14.445 1.00 85.94 104 PHE A N 1
ATOM 786 C CA . PHE A 1 104 ? 14.142 0.656 -13.818 1.00 85.94 104 PHE A CA 1
ATOM 787 C C . PHE A 1 104 ? 13.794 1.746 -14.836 1.00 85.94 104 PHE A C 1
ATOM 789 O O . PHE A 1 104 ? 12.933 2.581 -14.559 1.00 85.94 104 PHE A O 1
ATOM 796 N N . SER A 1 105 ? 14.418 1.731 -16.015 1.00 88.19 105 SER A N 1
ATOM 797 C CA . SER A 1 105 ? 14.123 2.703 -17.072 1.00 88.19 105 SER A CA 1
ATOM 798 C C . SER A 1 105 ? 12.686 2.569 -17.575 1.00 88.19 105 SER A C 1
ATOM 800 O O . SER A 1 105 ? 12.002 3.581 -17.711 1.00 88.19 105 SER A O 1
ATOM 802 N N . ALA A 1 106 ? 12.188 1.346 -17.773 1.00 89.25 10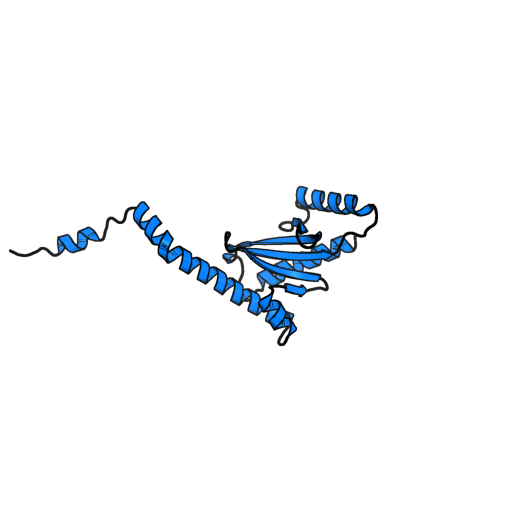6 ALA A N 1
ATOM 803 C CA . ALA A 1 106 ? 10.805 1.087 -18.163 1.00 89.25 106 ALA A CA 1
ATOM 804 C C . ALA A 1 106 ? 9.814 1.600 -17.108 1.00 89.25 106 ALA A C 1
ATOM 806 O O . ALA A 1 106 ? 8.875 2.317 -17.448 1.00 89.25 106 ALA A O 1
ATOM 807 N N . LEU A 1 107 ? 10.054 1.323 -15.822 1.00 91.31 107 LEU A N 1
ATOM 808 C CA . LEU A 1 107 ? 9.212 1.813 -14.725 1.00 91.31 107 LEU A CA 1
ATOM 809 C C . LEU A 1 107 ? 9.218 3.348 -14.623 1.00 91.31 107 LEU A C 1
ATOM 811 O O . LEU A 1 107 ? 8.172 3.961 -14.405 1.00 91.31 107 LEU A O 1
ATOM 815 N N . LEU A 1 108 ? 10.371 3.991 -14.834 1.00 92.00 108 LEU A N 1
ATOM 816 C CA . LEU A 1 108 ? 10.464 5.454 -14.889 1.00 92.00 108 LEU A CA 1
ATOM 817 C C . LEU A 1 108 ? 9.687 6.032 -16.078 1.00 92.00 108 LEU A C 1
ATOM 819 O O . LEU A 1 108 ? 8.998 7.039 -15.920 1.00 92.00 108 LEU A O 1
ATOM 823 N N . GLN A 1 109 ? 9.741 5.386 -17.245 1.00 94.50 109 GLN A N 1
ATOM 824 C CA . GLN A 1 109 ? 8.931 5.777 -18.401 1.00 94.50 109 GLN A CA 1
ATOM 825 C C . GLN A 1 109 ? 7.433 5.573 -18.139 1.00 94.50 109 GLN A C 1
ATOM 827 O O . GLN A 1 109 ? 6.627 6.424 -18.515 1.00 94.50 109 GLN A O 1
ATOM 832 N N . MET A 1 110 ? 7.043 4.498 -17.446 1.00 94.31 110 MET A N 1
ATOM 833 C CA . MET A 1 110 ? 5.650 4.273 -17.046 1.00 94.31 110 MET A CA 1
ATOM 834 C C . MET A 1 110 ? 5.140 5.379 -16.117 1.00 94.31 110 MET A C 1
ATOM 836 O O . MET A 1 110 ? 4.016 5.851 -16.309 1.00 94.31 110 MET A O 1
ATOM 840 N N . ASN A 1 111 ? 5.969 5.821 -15.163 1.00 94.94 111 ASN A N 1
ATOM 841 C CA . ASN A 1 111 ? 5.671 6.964 -14.298 1.00 94.94 111 ASN A CA 1
ATOM 842 C C . ASN A 1 111 ? 5.527 8.257 -15.113 1.00 94.94 111 ASN A C 1
ATOM 844 O O . ASN A 1 111 ? 4.541 8.972 -14.951 1.00 94.94 111 ASN A O 1
ATOM 848 N N . LEU A 1 112 ? 6.485 8.545 -16.004 1.00 95.31 112 LEU A N 1
ATOM 849 C CA . LEU A 1 112 ? 6.500 9.765 -16.817 1.00 95.31 112 LEU A CA 1
ATOM 850 C C . LEU A 1 112 ? 5.262 9.874 -17.716 1.00 95.31 112 LEU A C 1
ATOM 852 O O . LEU A 1 112 ? 4.656 10.938 -17.813 1.00 95.31 112 LEU A O 1
ATOM 856 N N . HIS A 1 113 ? 4.864 8.765 -18.339 1.00 95.12 113 HIS A N 1
ATOM 857 C CA . HIS A 1 113 ? 3.690 8.709 -19.208 1.00 95.12 113 HIS A CA 1
ATOM 858 C C . HIS A 1 113 ? 2.372 8.496 -18.454 1.00 95.12 113 HIS A C 1
ATOM 860 O O . HIS A 1 113 ? 1.325 8.410 -19.092 1.00 95.12 113 HIS A O 1
ATOM 866 N N . ASN A 1 114 ? 2.399 8.382 -17.120 1.00 91.31 114 ASN A N 1
ATOM 867 C CA . ASN A 1 114 ? 1.228 8.052 -16.304 1.00 91.31 114 ASN A CA 1
ATOM 868 C C . ASN A 1 114 ? 0.471 6.815 -16.842 1.00 91.31 114 ASN A C 1
ATOM 870 O O . ASN A 1 114 ? -0.758 6.792 -16.914 1.00 91.31 114 ASN A O 1
ATOM 874 N N . THR A 1 115 ? 1.226 5.785 -1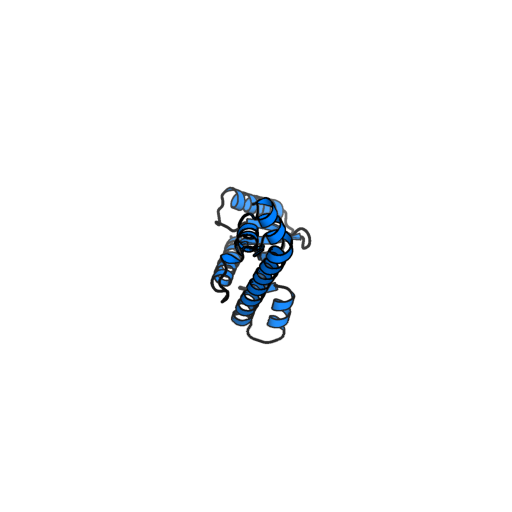7.248 1.00 91.69 115 THR A N 1
ATOM 875 C CA . THR A 1 115 ? 0.702 4.581 -17.933 1.00 91.69 115 THR A CA 1
ATOM 876 C C . THR A 1 115 ? -0.337 3.852 -17.078 1.00 91.69 115 THR A C 1
ATOM 878 O O . THR A 1 115 ? -1.300 3.278 -17.586 1.00 91.69 115 THR A O 1
ATOM 881 N N . HIS A 1 116 ? -0.166 3.912 -15.758 1.00 91.81 116 HIS A N 1
ATOM 882 C CA . HIS A 1 116 ? -1.106 3.387 -14.780 1.00 91.81 116 HIS A CA 1
ATOM 883 C C . HIS A 1 116 ? -1.587 4.526 -13.873 1.00 91.81 116 HIS A C 1
ATOM 885 O O . HIS A 1 116 ? -0.950 4.798 -12.857 1.00 91.81 116 HIS A O 1
ATOM 891 N N . PRO A 1 117 ? -2.716 5.188 -14.199 1.00 90.00 117 PRO A N 1
ATOM 892 C CA . PRO A 1 117 ? -3.172 6.366 -13.473 1.00 90.00 117 PRO A CA 1
ATOM 893 C C . PRO A 1 117 ? -3.269 6.144 -11.963 1.00 90.00 117 PRO A C 1
ATOM 895 O O . PRO A 1 117 ? -4.000 5.257 -11.502 1.00 90.00 117 PRO A O 1
ATOM 898 N N . GLY A 1 118 ? -2.540 6.969 -11.210 1.00 90.69 118 GLY A N 1
ATOM 899 C CA . GLY A 1 118 ? -2.494 6.940 -9.745 1.00 90.69 118 GLY A CA 1
ATOM 900 C C . GLY A 1 118 ? -1.565 5.884 -9.138 1.00 90.69 118 GLY A C 1
ATOM 901 O O . GLY A 1 118 ? -1.485 5.812 -7.915 1.00 90.69 118 GLY A O 1
ATOM 902 N N . ILE A 1 119 ? -0.869 5.083 -9.953 1.00 95.88 119 ILE A N 1
ATOM 903 C CA . ILE A 1 119 ? 0.167 4.152 -9.497 1.00 95.88 119 ILE A CA 1
ATOM 904 C C . ILE A 1 119 ? 1.530 4.719 -9.874 1.00 95.88 119 ILE A C 1
ATOM 906 O O . ILE A 1 119 ? 1.761 5.092 -11.022 1.00 95.88 119 ILE A O 1
ATOM 910 N N . VAL A 1 120 ? 2.436 4.750 -8.904 1.00 95.88 120 VAL A N 1
ATOM 911 C CA . VAL A 1 120 ? 3.833 5.137 -9.098 1.00 95.88 120 VAL A CA 1
ATOM 912 C C . VAL A 1 120 ? 4.719 3.949 -8.762 1.00 95.88 120 VAL A C 1
ATOM 914 O O . VAL A 1 120 ? 4.468 3.228 -7.799 1.00 95.88 120 VAL A O 1
ATOM 917 N N . PHE A 1 121 ? 5.774 3.754 -9.537 1.00 94.44 121 PHE A N 1
ATOM 918 C CA . PHE A 1 121 ? 6.783 2.732 -9.290 1.00 94.44 121 PHE A CA 1
ATOM 919 C C . PHE A 1 121 ? 8.046 3.353 -8.715 1.00 94.44 121 PHE A C 1
ATOM 921 O O . PHE A 1 121 ? 8.460 4.440 -9.123 1.00 94.44 121 PHE A O 1
ATOM 928 N N . GLY A 1 122 ? 8.688 2.654 -7.787 1.00 91.12 122 GLY A N 1
ATOM 929 C CA . GLY A 1 122 ? 9.923 3.128 -7.185 1.00 91.12 122 GLY A CA 1
ATOM 930 C C . GLY A 1 122 ? 10.688 2.032 -6.467 1.00 91.12 122 GLY A C 1
ATOM 931 O O . GLY A 1 122 ? 10.275 0.875 -6.420 1.00 91.12 122 GLY A O 1
ATOM 932 N N . ARG A 1 123 ? 11.825 2.415 -5.890 1.00 89.19 123 ARG A N 1
ATOM 933 C CA . ARG A 1 123 ? 12.615 1.551 -5.014 1.00 89.19 123 ARG A CA 1
ATOM 934 C C . ARG A 1 123 ? 12.459 2.034 -3.585 1.00 89.19 123 ARG A C 1
ATOM 936 O O . ARG A 1 123 ? 12.752 3.190 -3.292 1.00 89.19 123 ARG A O 1
ATOM 943 N N . ASN A 1 124 ? 12.043 1.149 -2.691 1.00 85.12 124 ASN A N 1
ATOM 944 C CA . ASN A 1 124 ? 12.043 1.460 -1.271 1.00 85.12 124 ASN A CA 1
ATOM 945 C C . ASN A 1 124 ? 13.495 1.511 -0.764 1.00 85.12 124 ASN A C 1
ATOM 947 O O . ASN A 1 124 ? 14.266 0.575 -0.978 1.00 85.12 124 ASN A O 1
ATOM 951 N N . GLU A 1 125 ? 13.887 2.601 -0.103 1.00 80.75 125 GLU A N 1
ATOM 952 C CA . GLU A 1 125 ? 15.285 2.804 0.285 1.00 80.75 125 GLU A CA 1
ATOM 953 C C . GLU A 1 125 ? 15.760 1.813 1.354 1.00 80.75 125 GLU A C 1
ATOM 955 O O . GLU A 1 125 ? 16.894 1.340 1.271 1.00 80.75 125 GLU A O 1
ATOM 960 N N . ALA A 1 126 ? 14.911 1.470 2.322 1.00 79.62 126 ALA A N 1
ATOM 961 C CA . ALA A 1 126 ? 15.278 0.593 3.430 1.00 79.62 126 ALA A CA 1
ATOM 962 C C . ALA A 1 126 ? 15.416 -0.869 2.980 1.00 79.62 126 ALA A C 1
ATOM 964 O O . ALA A 1 126 ? 16.436 -1.510 3.215 1.00 79.62 126 ALA A O 1
ATOM 965 N N . SER A 1 127 ? 14.405 -1.388 2.283 1.00 77.88 127 SER A N 1
ATOM 966 C CA . SER A 1 127 ? 14.368 -2.784 1.829 1.00 77.88 127 SER A CA 1
ATOM 967 C C . SER A 1 127 ? 15.107 -3.018 0.512 1.00 77.88 127 SER A C 1
ATOM 969 O O . SER A 1 127 ? 15.355 -4.163 0.141 1.00 77.88 127 SER A O 1
ATOM 971 N N . LYS A 1 128 ? 15.434 -1.945 -0.221 1.00 81.94 128 LYS A N 1
ATOM 972 C CA . LYS A 1 128 ? 16.011 -1.972 -1.574 1.00 81.94 128 LYS A CA 1
ATOM 973 C C . LYS A 1 128 ? 15.146 -2.682 -2.625 1.00 81.94 128 LYS A C 1
ATOM 975 O O . LYS A 1 128 ? 15.624 -2.844 -3.750 1.00 81.94 128 LYS A O 1
ATOM 980 N N . ARG A 1 129 ? 13.901 -3.044 -2.294 1.00 84.88 129 ARG A N 1
ATOM 981 C CA . ARG A 1 129 ? 12.946 -3.732 -3.174 1.00 84.88 129 ARG A CA 1
ATOM 982 C C . ARG A 1 129 ? 12.230 -2.755 -4.098 1.00 84.88 129 ARG A C 1
ATOM 984 O O . ARG A 1 129 ? 12.049 -1.584 -3.749 1.00 84.88 129 ARG A O 1
ATOM 991 N N . LEU A 1 130 ? 11.827 -3.247 -5.266 1.00 90.69 130 LEU A N 1
ATOM 992 C CA . LEU A 1 130 ? 10.918 -2.525 -6.146 1.00 90.69 130 LEU A CA 1
ATOM 993 C C . LEU A 1 130 ? 9.512 -2.565 -5.555 1.00 90.69 130 LEU A C 1
ATOM 995 O O . LEU A 1 130 ? 9.061 -3.601 -5.070 1.00 90.69 130 LEU A O 1
ATOM 999 N N . VAL A 1 131 ? 8.822 -1.434 -5.599 1.00 93.38 131 VAL A N 1
ATOM 1000 C CA . VAL A 1 131 ? 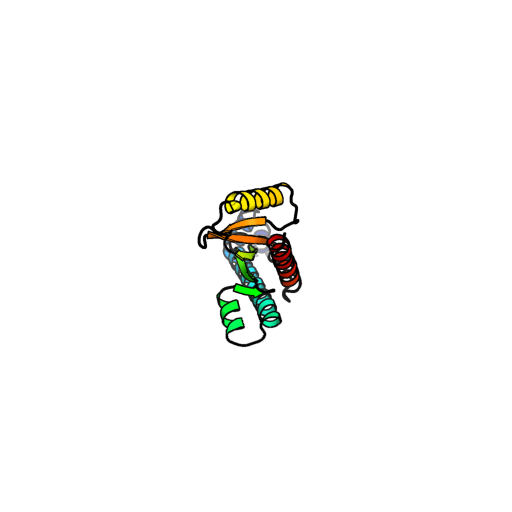7.464 -1.299 -5.084 1.00 93.38 131 VAL A CA 1
ATOM 1001 C C . VAL A 1 131 ? 6.596 -0.551 -6.082 1.00 93.38 131 VAL A C 1
ATOM 1003 O O . VAL A 1 131 ? 7.034 0.418 -6.708 1.00 93.38 131 VAL A O 1
ATOM 1006 N N . ALA A 1 132 ? 5.349 -0.990 -6.192 1.00 95.81 132 ALA A N 1
ATOM 1007 C CA . ALA A 1 132 ? 4.277 -0.177 -6.734 1.00 95.81 132 ALA A CA 1
ATOM 1008 C C . ALA A 1 132 ? 3.591 0.538 -5.570 1.00 95.81 132 ALA A C 1
ATOM 1010 O O . ALA A 1 132 ? 3.402 -0.041 -4.500 1.00 95.81 132 ALA A O 1
ATOM 1011 N N . PHE A 1 133 ? 3.224 1.792 -5.782 1.00 95.06 133 PHE A N 1
ATOM 1012 C CA . PHE A 1 133 ? 2.705 2.687 -4.763 1.00 95.06 133 PHE A CA 1
ATOM 1013 C C . PHE A 1 133 ? 1.443 3.390 -5.253 1.00 95.06 133 PHE A C 1
ATOM 1015 O O . PHE A 1 133 ? 1.384 3.851 -6.392 1.00 95.06 133 PHE A O 1
ATOM 1022 N N . LEU A 1 134 ? 0.459 3.515 -4.371 1.00 95.88 134 LEU A N 1
ATOM 1023 C CA . LEU A 1 134 ? -0.719 4.355 -4.546 1.00 95.88 134 LEU A CA 1
ATOM 1024 C C . LEU A 1 134 ? -0.933 5.155 -3.261 1.00 95.88 134 LEU A C 1
ATOM 1026 O O . LEU A 1 134 ? -0.759 4.625 -2.167 1.00 95.88 134 LEU A O 1
ATOM 1030 N N . LYS A 1 135 ? -1.345 6.417 -3.384 1.00 94.75 135 LYS A N 1
ATOM 1031 C CA . LYS A 1 135 ? -1.737 7.239 -2.233 1.00 94.75 135 LYS A CA 1
ATOM 1032 C C . LYS A 1 135 ? -3.102 7.868 -2.418 1.00 94.75 135 LYS A C 1
ATOM 1034 O O . LYS A 1 135 ? -3.471 8.246 -3.529 1.00 94.75 135 LYS A O 1
ATOM 1039 N N . GLY A 1 136 ? -3.811 8.040 -1.313 1.00 92.69 136 GLY A N 1
ATOM 1040 C CA . GLY A 1 136 ? -5.073 8.763 -1.260 1.00 92.69 136 GLY A CA 1
ATOM 1041 C C . GLY A 1 136 ? -5.299 9.347 0.125 1.00 92.69 136 GLY A C 1
ATOM 1042 O O . GLY A 1 136 ? -4.789 8.831 1.108 1.00 92.69 136 GLY A O 1
ATOM 1043 N N . HIS A 1 137 ? -6.054 10.433 0.212 1.00 93.56 137 HIS A N 1
ATOM 1044 C CA . HIS A 1 137 ? -6.442 11.018 1.489 1.00 93.56 137 HIS A CA 1
ATOM 1045 C C . HIS A 1 137 ? -7.392 10.077 2.251 1.00 93.56 137 HIS A C 1
ATOM 1047 O O . HIS A 1 137 ? -8.293 9.500 1.641 1.00 93.56 137 HIS A O 1
ATOM 1053 N N . ILE A 1 138 ? -7.248 9.969 3.577 1.00 93.00 138 ILE A N 1
ATOM 1054 C CA . ILE A 1 138 ? -8.076 9.106 4.445 1.00 93.00 138 ILE A CA 1
ATOM 1055 C C . ILE A 1 138 ? -9.588 9.351 4.290 1.00 93.00 138 ILE A C 1
ATOM 1057 O O . ILE A 1 138 ? -10.371 8.411 4.281 1.00 93.00 138 ILE A O 1
ATOM 1061 N N . PHE A 1 139 ? -10.020 10.599 4.085 1.00 88.94 139 PHE A N 1
ATOM 1062 C CA . PHE A 1 139 ? -11.422 10.957 3.843 1.00 88.94 139 PHE A CA 1
ATOM 1063 C C . PHE A 1 139 ? -12.019 10.422 2.536 1.00 88.94 139 PHE A C 1
ATOM 1065 O O . PHE A 1 139 ? -13.237 10.411 2.403 1.00 88.94 139 PHE A O 1
ATOM 1072 N N . MET A 1 140 ? -11.201 9.968 1.582 1.00 88.81 140 MET A N 1
ATOM 1073 C CA . MET A 1 140 ? -11.706 9.269 0.393 1.00 88.81 140 MET A CA 1
ATOM 1074 C C . MET A 1 140 ? -11.970 7.782 0.652 1.00 88.81 140 MET A C 1
ATOM 1076 O O . MET A 1 140 ? -12.523 7.106 -0.210 1.00 88.81 140 MET A O 1
ATOM 1080 N N . MET A 1 141 ? -11.541 7.264 1.804 1.00 89.62 141 MET A N 1
ATOM 1081 C CA . MET A 1 141 ? -11.640 5.853 2.151 1.00 89.62 141 MET A CA 1
ATOM 1082 C C . MET A 1 141 ? -12.916 5.629 2.958 1.00 89.62 141 MET A C 1
ATOM 1084 O O . MET A 1 141 ? -13.220 6.378 3.893 1.00 89.62 141 MET A O 1
ATOM 1088 N N . ASP A 1 142 ? -13.679 4.611 2.587 1.00 92.00 142 ASP A N 1
ATOM 1089 C CA . ASP A 1 142 ? -14.822 4.154 3.364 1.00 92.00 142 ASP A CA 1
ATOM 1090 C C . ASP A 1 142 ? -14.360 3.341 4.580 1.00 92.00 142 ASP A C 1
ATOM 1092 O O . ASP A 1 142 ? -13.285 2.741 4.573 1.00 92.00 142 ASP A O 1
ATOM 1096 N N . ASP A 1 143 ? -15.178 3.333 5.631 1.00 89.19 143 ASP A N 1
ATOM 1097 C CA . ASP A 1 143 ? -14.850 2.620 6.870 1.00 89.19 143 ASP A CA 1
ATOM 1098 C C . ASP A 1 143 ? -14.858 1.097 6.667 1.00 89.19 143 ASP A C 1
ATOM 1100 O O . ASP A 1 143 ? -14.104 0.386 7.326 1.00 89.19 143 ASP A O 1
ATOM 1104 N N . GLU A 1 144 ? -15.657 0.590 5.724 1.00 92.75 144 GLU A N 1
ATOM 1105 C CA . GLU A 1 144 ? -15.755 -0.841 5.391 1.00 92.75 144 GLU A CA 1
ATOM 1106 C C . GLU A 1 144 ? -14.519 -1.362 4.627 1.00 92.75 144 GLU A C 1
ATOM 1108 O O . GLU A 1 144 ? -14.289 -2.571 4.543 1.00 92.75 144 GLU A O 1
ATOM 1113 N N . GLY A 1 145 ? -13.688 -0.458 4.100 1.00 93.12 145 GLY A N 1
ATOM 1114 C CA . GLY A 1 145 ? -12.464 -0.773 3.374 1.00 93.12 145 GLY A CA 1
ATOM 1115 C C . GLY A 1 145 ? -12.665 -1.242 1.930 1.00 93.12 145 GLY A C 1
ATOM 1116 O O . GLY A 1 145 ? -11.706 -1.728 1.324 1.00 93.12 145 GLY A O 1
ATOM 1117 N N . ASP A 1 146 ? -13.858 -1.097 1.349 1.00 94.50 146 ASP A N 1
ATOM 1118 C CA . ASP A 1 146 ? -14.163 -1.545 -0.017 1.00 94.50 146 ASP A CA 1
ATOM 1119 C C . ASP A 1 146 ? -13.312 -0.799 -1.056 1.00 94.50 146 ASP A C 1
ATOM 1121 O O . ASP A 1 146 ? -12.703 -1.410 -1.943 1.00 94.50 146 ASP A O 1
ATOM 1125 N N . PHE A 1 147 ? -13.204 0.525 -0.929 1.00 93.81 147 PHE A N 1
ATOM 1126 C CA . PHE A 1 147 ? -12.378 1.346 -1.809 1.00 93.81 147 PHE A CA 1
ATOM 1127 C C . PHE A 1 147 ? -10.886 1.045 -1.626 1.00 93.81 147 PHE A C 1
ATOM 1129 O O . PHE A 1 147 ? -10.136 0.975 -2.606 1.00 93.81 147 PHE A O 1
ATOM 1136 N N . CYS A 1 148 ? -10.455 0.799 -0.386 1.00 95.44 148 CYS A N 1
ATOM 1137 C CA . CYS A 1 148 ? -9.081 0.409 -0.081 1.00 95.44 148 CYS A CA 1
ATOM 1138 C C . CYS A 1 148 ? -8.723 -0.928 -0.754 1.00 95.44 148 CYS A C 1
ATOM 1140 O O . CYS A 1 148 ? -7.725 -1.018 -1.475 1.00 95.44 148 CYS A O 1
ATOM 1142 N N . LEU A 1 149 ? -9.580 -1.945 -0.614 1.00 95.06 149 LEU A N 1
ATOM 1143 C CA . LEU A 1 149 ? -9.422 -3.245 -1.269 1.00 95.06 149 LEU A CA 1
ATOM 1144 C C . LEU A 1 149 ? -9.431 -3.127 -2.795 1.00 95.06 149 LEU A C 1
ATOM 1146 O O . LEU A 1 149 ? -8.619 -3.767 -3.465 1.00 95.06 149 LEU A O 1
ATOM 1150 N N . ALA A 1 150 ? -10.301 -2.294 -3.368 1.00 94.94 150 ALA A N 1
ATOM 1151 C CA . ALA A 1 150 ? -10.306 -2.034 -4.806 1.00 94.94 150 ALA A CA 1
ATOM 1152 C C . ALA A 1 150 ? -8.970 -1.431 -5.279 1.00 94.94 150 ALA A C 1
ATOM 1154 O O . ALA A 1 150 ? -8.419 -1.857 -6.300 1.00 94.94 150 ALA A O 1
ATOM 1155 N N . CYS A 1 151 ? -8.406 -0.491 -4.516 1.00 95.75 151 CYS A N 1
ATOM 1156 C CA . CYS A 1 151 ? -7.100 0.096 -4.805 1.00 95.75 151 CYS A CA 1
ATOM 1157 C C . CYS A 1 151 ? -5.969 -0.936 -4.703 1.00 95.75 151 CYS A C 1
ATOM 1159 O O . CYS A 1 151 ? -5.131 -1.007 -5.602 1.00 95.75 151 CYS A O 1
ATOM 1161 N N . LEU A 1 152 ? -5.967 -1.774 -3.663 1.00 96.38 152 LEU A N 1
ATOM 1162 C CA . LEU A 1 152 ? -4.984 -2.847 -3.494 1.00 96.38 152 LEU A CA 1
ATOM 1163 C C . LEU A 1 152 ? -5.074 -3.896 -4.610 1.00 96.38 152 LEU A C 1
ATOM 1165 O O . LEU A 1 152 ? -4.048 -4.326 -5.137 1.00 96.38 152 LEU A O 1
ATOM 1169 N N . ASN A 1 153 ? -6.280 -4.267 -5.041 1.00 95.94 153 ASN A N 1
ATOM 1170 C CA . ASN A 1 153 ? -6.482 -5.169 -6.177 1.00 95.94 153 ASN A CA 1
ATOM 1171 C C . ASN A 1 153 ? -5.991 -4.552 -7.494 1.00 95.94 153 ASN A C 1
ATOM 1173 O O . ASN A 1 153 ? -5.320 -5.219 -8.284 1.00 95.94 153 ASN A O 1
ATOM 1177 N N . LYS A 1 154 ? -6.251 -3.259 -7.723 1.00 95.75 154 LYS A N 1
ATOM 1178 C CA . LYS A 1 154 ? -5.701 -2.533 -8.878 1.00 95.75 154 LYS A CA 1
ATOM 1179 C C . LYS A 1 154 ? -4.169 -2.509 -8.843 1.00 95.75 154 LYS A C 1
ATOM 1181 O O . LYS A 1 154 ? -3.534 -2.720 -9.881 1.00 95.75 154 LYS A O 1
ATOM 1186 N N . LEU A 1 155 ? -3.586 -2.257 -7.672 1.00 96.25 155 LEU A N 1
ATOM 1187 C CA . LEU A 1 155 ? -2.143 -2.183 -7.463 1.00 96.25 155 LEU A CA 1
ATOM 1188 C C . LEU A 1 155 ? -1.480 -3.542 -7.723 1.00 96.25 155 LEU A C 1
ATOM 1190 O O . LEU A 1 155 ? -0.633 -3.657 -8.607 1.00 96.25 155 LEU A O 1
ATOM 1194 N N . THR A 1 156 ? -1.937 -4.588 -7.034 1.00 96.12 156 THR A N 1
ATOM 1195 C CA . THR A 1 156 ? -1.417 -5.959 -7.167 1.00 96.12 156 THR A CA 1
ATOM 1196 C C . THR A 1 156 ? -1.624 -6.527 -8.572 1.00 96.12 156 THR A C 1
ATOM 1198 O O . THR A 1 156 ? -0.696 -7.084 -9.155 1.00 96.12 156 THR A O 1
ATOM 1201 N N . GLY A 1 157 ? -2.788 -6.301 -9.188 1.00 95.12 157 GLY A N 1
ATOM 1202 C CA . GLY A 1 157 ? -3.043 -6.697 -10.575 1.00 95.12 157 GLY A CA 1
ATOM 1203 C C . GLY A 1 157 ? -2.145 -5.979 -11.590 1.00 95.12 157 GLY A C 1
ATOM 1204 O O . GLY A 1 157 ? -1.798 -6.550 -12.621 1.00 95.12 157 GLY A O 1
ATOM 1205 N N . THR A 1 158 ? -1.731 -4.740 -11.307 1.00 94.69 158 THR A N 1
ATOM 1206 C CA . THR A 1 158 ? -0.761 -4.017 -12.147 1.00 94.69 158 THR A CA 1
ATOM 1207 C C . THR A 1 158 ? 0.633 -4.613 -12.019 1.00 94.69 158 THR A C 1
ATOM 1209 O O . THR A 1 158 ? 1.276 -4.858 -13.036 1.00 94.69 158 THR A O 1
ATOM 1212 N N . VAL A 1 159 ? 1.068 -4.926 -10.796 1.00 94.00 159 VAL A N 1
ATOM 1213 C CA . VAL A 1 159 ? 2.351 -5.602 -10.560 1.00 94.00 159 VAL A CA 1
ATOM 1214 C C . VAL A 1 159 ? 2.408 -6.948 -11.280 1.00 94.00 159 VAL A C 1
ATOM 1216 O O . VAL A 1 159 ? 3.399 -7.233 -11.945 1.00 94.00 159 VAL A O 1
ATOM 1219 N N . HIS A 1 160 ? 1.339 -7.745 -11.226 1.00 92.62 160 HIS A N 1
ATOM 1220 C CA . HIS A 1 160 ? 1.272 -9.015 -11.956 1.00 92.62 160 HIS A CA 1
ATOM 1221 C C . HIS A 1 160 ? 1.400 -8.852 -13.464 1.00 92.62 160 HIS A C 1
ATOM 1223 O O . HIS A 1 160 ? 2.106 -9.629 -14.099 1.00 92.62 160 HIS A O 1
ATOM 1229 N N . ARG A 1 161 ? 0.750 -7.842 -14.049 1.00 89.38 161 ARG A N 1
ATOM 1230 C CA . ARG A 1 161 ? 0.892 -7.569 -15.486 1.00 89.38 161 ARG A CA 1
ATOM 1231 C C . ARG A 1 161 ? 2.327 -7.215 -15.859 1.00 89.38 161 ARG A C 1
ATOM 1233 O O . ARG A 1 161 ? 2.791 -7.684 -16.882 1.00 89.38 161 ARG A O 1
ATOM 1240 N N . ILE A 1 162 ? 3.012 -6.434 -15.025 1.00 87.75 162 ILE A N 1
ATOM 1241 C CA . ILE A 1 162 ? 4.402 -6.027 -15.268 1.00 87.75 162 ILE A CA 1
ATOM 1242 C C . ILE A 1 162 ? 5.366 -7.207 -15.110 1.00 87.75 162 ILE A C 1
ATOM 1244 O O . ILE A 1 162 ? 6.272 -7.357 -15.914 1.00 87.75 162 ILE A O 1
ATOM 1248 N N . ARG A 1 163 ? 5.176 -8.060 -14.095 1.00 83.94 163 ARG A N 1
ATOM 1249 C CA . ARG A 1 163 ? 6.042 -9.231 -13.863 1.00 83.94 163 ARG A CA 1
ATOM 1250 C C . ARG A 1 163 ? 5.964 -10.290 -14.966 1.00 83.94 163 ARG A C 1
ATOM 1252 O O . ARG A 1 163 ? 6.879 -11.094 -15.078 1.00 83.94 163 ARG A O 1
ATOM 1259 N N . ASN A 1 164 ? 4.866 -10.319 -15.717 1.00 76.94 164 ASN A N 1
ATOM 1260 C CA . ASN A 1 164 ? 4.626 -11.275 -16.799 1.00 76.94 164 ASN A CA 1
ATOM 1261 C C . ASN A 1 164 ? 4.744 -10.630 -18.194 1.00 76.94 164 ASN A C 1
ATOM 1263 O O . ASN A 1 164 ? 4.217 -11.186 -19.159 1.00 76.94 164 ASN A O 1
ATOM 1267 N N . TRP A 1 165 ? 5.345 -9.440 -18.278 1.00 64.62 165 TRP A N 1
ATOM 1268 C CA . TRP A 1 165 ? 5.583 -8.713 -19.525 1.00 64.62 165 TRP A CA 1
ATOM 1269 C C . TRP A 1 165 ? 6.957 -9.063 -20.090 1.00 64.62 165 TRP A C 1
ATOM 1271 O O . TRP A 1 165 ? 7.032 -9.263 -21.322 1.00 64.62 165 TRP A O 1
#

Foldseek 3Di:
DDDDPVVVVVVPPDDDPVNVVVVCVPPVLVVVLVVLVVLLLLLQLLVLCVVPNDDDQSVVCSVFQWHD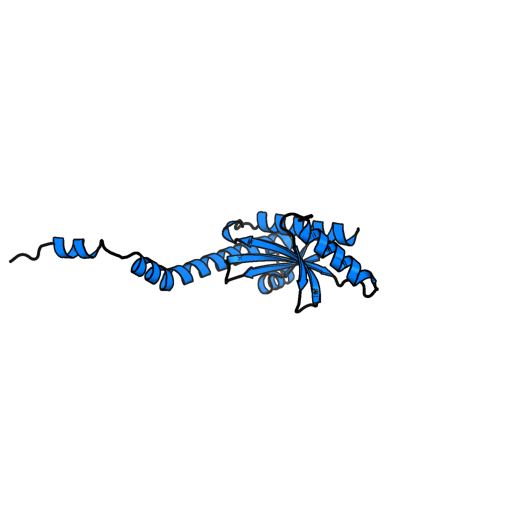DPNWIKHWDQPSVQQKIKIKTFLFADDPDPCPVVLVVVLVVCQVVVVPPQWHWDADPPVRTIMIMGMDHSVVADSNNPVVVVVNCSRVVVSVVSVVD